Protein AF-A0A377XCB9-F1 (afdb_monomer_lite)

Foldseek 3Di:
DQDDPDPVVNVVVVVVVVVVCPDPVSVVVVLLVVLVVLLVCLQVVLVVVCVVPVDDDSVVSSVVSNCVSVPPDDDDPPPDDDDDDD

Radius of gyration: 17.49 Å; chains: 1; bounding box: 26×33×53 Å

Secondary structure (DSSP, 8-state):
----SSHHHHHHHHHHHHHH---HHHHHHHHHHHHHHHHHTHHHHHHHHHHHH--S-HHHHHHHHHHHHHT---------------

Structure (mmCIF, N/CA/C/O backbone):
data_AF-A0A377XCB9-F1
#
_entry.id   AF-A0A377XCB9-F1
#
loop_
_atom_site.group_PDB
_atom_site.id
_atom_site.type_symbol
_atom_site.label_atom_id
_atom_site.label_alt_id
_atom_site.label_comp_id
_atom_site.label_asym_id
_atom_site.label_entity_id
_atom_site.label_seq_id
_atom_site.pdbx_PDB_ins_code
_atom_site.Cartn_x
_atom_site.Cartn_y
_atom_site.Cartn_z
_atom_site.occupancy
_atom_site.B_iso_or_equiv
_atom_site.auth_seq_id
_atom_site.auth_comp_id
_atom_site.auth_asym_id
_atom_site.auth_atom_id
_atom_site.pdbx_PDB_model_num
ATOM 1 N N . MET A 1 1 ? -3.367 -8.609 -10.930 1.00 64.19 1 MET A N 1
ATOM 2 C CA . MET A 1 1 ? -3.612 -8.846 -9.491 1.00 64.19 1 MET A CA 1
ATOM 3 C C . MET A 1 1 ? -2.265 -9.038 -8.815 1.00 64.19 1 MET A C 1
ATOM 5 O O . MET A 1 1 ? -1.423 -9.691 -9.410 1.00 64.19 1 MET A O 1
ATOM 9 N N . GLY A 1 2 ? -2.033 -8.399 -7.664 1.00 90.62 2 GLY A N 1
ATOM 10 C CA . GLY A 1 2 ? -0.739 -8.368 -6.957 1.00 90.62 2 GLY A CA 1
ATOM 11 C C . GLY A 1 2 ? -0.679 -9.266 -5.716 1.00 90.62 2 GLY A C 1
ATOM 12 O O . GLY A 1 2 ? 0.050 -8.957 -4.782 1.00 90.62 2 GLY A O 1
ATOM 13 N N . VAL A 1 3 ? -1.490 -10.326 -5.687 1.00 96.56 3 VAL A N 1
ATOM 14 C CA . VAL A 1 3 ? -1.529 -11.338 -4.622 1.00 96.56 3 VAL A CA 1
ATOM 15 C C . VAL A 1 3 ? -1.026 -12.645 -5.226 1.00 96.56 3 VAL A C 1
ATOM 17 O O . VAL A 1 3 ? -1.477 -13.019 -6.309 1.00 96.56 3 VAL A O 1
ATOM 20 N N . PHE A 1 4 ? -0.094 -13.312 -4.547 1.00 97.06 4 PHE A N 1
ATOM 21 C CA . PHE A 1 4 ? 0.613 -14.493 -5.050 1.00 97.06 4 PHE A CA 1
ATOM 22 C C . PHE A 1 4 ? 0.493 -15.659 -4.067 1.00 97.06 4 PHE A C 1
ATOM 24 O O . PHE A 1 4 ? 0.305 -15.445 -2.871 1.00 97.06 4 PHE A O 1
ATOM 31 N N . ALA A 1 5 ? 0.596 -16.887 -4.579 1.00 96.31 5 ALA A N 1
ATOM 32 C CA . ALA A 1 5 ? 0.479 -18.103 -3.773 1.00 96.31 5 ALA A CA 1
ATOM 33 C C . ALA A 1 5 ? 1.723 -18.372 -2.907 1.00 96.31 5 ALA A C 1
ATOM 35 O O . ALA A 1 5 ? 1.612 -19.021 -1.869 1.00 96.31 5 ALA A O 1
ATOM 36 N N . SER A 1 6 ? 2.892 -17.869 -3.319 1.00 97.81 6 SER A N 1
ATOM 37 C CA . SER A 1 6 ? 4.151 -18.004 -2.590 1.00 97.81 6 SER A CA 1
ATOM 38 C C . SER A 1 6 ? 4.903 -16.674 -2.489 1.00 97.81 6 SER A C 1
ATOM 40 O O . SER A 1 6 ? 4.663 -15.731 -3.250 1.00 97.81 6 SER A O 1
ATOM 42 N N . LEU A 1 7 ? 5.834 -16.607 -1.534 1.00 97.44 7 LEU A N 1
ATOM 43 C CA . LEU A 1 7 ? 6.727 -15.462 -1.370 1.00 97.44 7 LEU A CA 1
ATOM 44 C C . LEU A 1 7 ? 7.654 -15.287 -2.580 1.00 97.44 7 LEU A C 1
ATOM 46 O O . LEU A 1 7 ? 7.843 -14.161 -3.033 1.00 97.44 7 LEU A O 1
ATOM 50 N N . ASP A 1 8 ? 8.198 -16.379 -3.116 1.00 98.12 8 ASP A N 1
ATOM 51 C CA . ASP A 1 8 ? 9.140 -16.331 -4.239 1.00 98.12 8 ASP A CA 1
ATOM 52 C C . ASP A 1 8 ? 8.482 -15.745 -5.494 1.00 98.12 8 ASP A C 1
ATOM 54 O O . ASP A 1 8 ? 9.071 -14.890 -6.158 1.00 98.12 8 ASP A O 1
ATOM 58 N N . ASP A 1 9 ? 7.223 -16.110 -5.760 1.00 97.75 9 ASP A N 1
ATOM 59 C CA . ASP A 1 9 ? 6.443 -15.539 -6.863 1.00 97.75 9 ASP A CA 1
ATOM 60 C C . ASP A 1 9 ? 6.237 -14.028 -6.683 1.00 97.75 9 ASP A C 1
ATOM 62 O O . ASP A 1 9 ? 6.375 -13.252 -7.635 1.00 97.75 9 ASP A O 1
ATOM 66 N N . ALA A 1 10 ? 5.940 -13.592 -5.453 1.00 97.88 10 ALA A N 1
ATOM 67 C CA . ALA A 1 10 ? 5.769 -12.178 -5.136 1.00 97.88 10 ALA A CA 1
ATOM 68 C C . ALA A 1 10 ? 7.072 -11.390 -5.339 1.00 97.88 10 ALA A C 1
ATOM 70 O O . ALA A 1 10 ? 7.050 -10.299 -5.916 1.00 97.88 10 ALA A O 1
ATOM 71 N N . VAL A 1 11 ? 8.208 -11.946 -4.904 1.00 98.12 11 VAL A N 1
ATOM 72 C CA . VAL A 1 11 ? 9.530 -11.327 -5.071 1.00 98.12 11 VAL A CA 1
ATOM 73 C C . VAL A 1 11 ? 9.900 -11.249 -6.549 1.00 98.12 11 VAL A C 1
ATOM 75 O O . VAL A 1 11 ? 10.260 -10.170 -7.019 1.00 98.12 11 VAL A O 1
ATOM 78 N N . ALA A 1 12 ? 9.746 -12.338 -7.306 1.00 97.69 12 ALA A N 1
ATOM 79 C CA . ALA A 1 12 ? 10.051 -12.365 -8.733 1.00 97.69 12 ALA A CA 1
ATOM 80 C C . ALA A 1 12 ? 9.225 -11.325 -9.511 1.00 97.69 12 ALA A C 1
ATOM 82 O O . ALA A 1 12 ? 9.775 -10.541 -10.294 1.00 97.69 12 ALA A O 1
ATOM 83 N N . ALA A 1 13 ? 7.917 -11.251 -9.246 1.00 97.44 13 ALA A N 1
ATOM 84 C CA . ALA A 1 13 ? 7.042 -10.261 -9.864 1.00 97.44 13 ALA A CA 1
ATOM 85 C C . ALA A 1 13 ? 7.429 -8.821 -9.482 1.00 97.44 13 ALA A C 1
ATOM 87 O O . ALA A 1 13 ? 7.466 -7.939 -10.346 1.00 97.4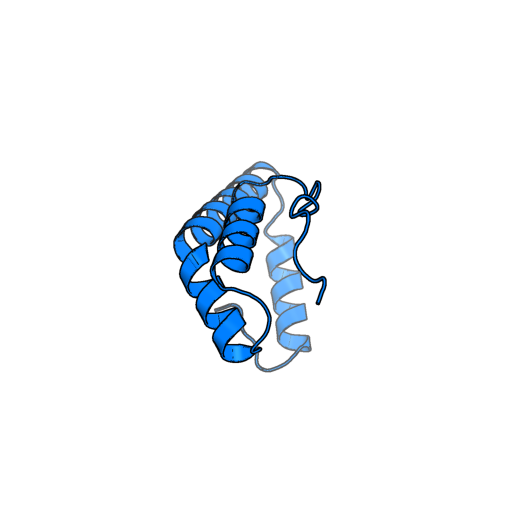4 13 ALA A O 1
ATOM 88 N N . ALA A 1 14 ? 7.765 -8.576 -8.211 1.00 97.06 14 ALA A N 1
ATOM 89 C CA . ALA A 1 14 ? 8.206 -7.266 -7.740 1.00 97.06 14 ALA A CA 1
ATOM 90 C C . ALA A 1 14 ? 9.537 -6.834 -8.378 1.00 97.06 14 ALA A C 1
ATOM 92 O O . ALA A 1 14 ? 9.671 -5.672 -8.770 1.00 97.06 14 ALA A O 1
ATOM 93 N N . THR A 1 15 ? 10.499 -7.751 -8.545 1.00 97.12 15 THR A N 1
ATOM 94 C CA . THR A 1 15 ? 11.780 -7.479 -9.217 1.00 97.12 15 T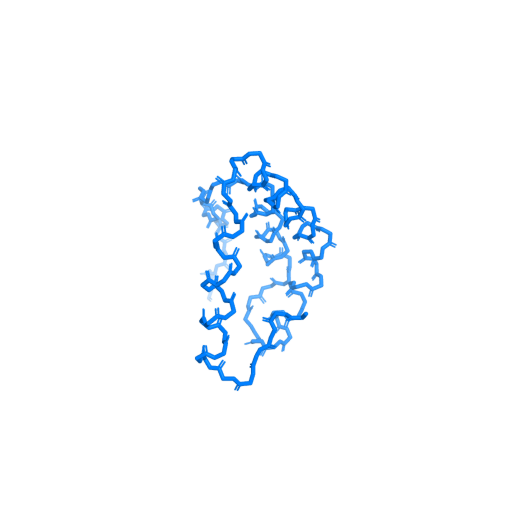HR A CA 1
ATOM 95 C C . THR A 1 15 ? 11.568 -7.016 -10.656 1.00 97.12 15 THR A C 1
ATOM 97 O O . THR A 1 15 ? 12.170 -6.026 -11.073 1.00 97.12 15 THR A O 1
ATOM 100 N N . VAL A 1 16 ? 10.680 -7.672 -11.406 1.00 96.56 16 VAL A N 1
ATOM 101 C CA . VAL A 1 16 ? 10.353 -7.265 -12.782 1.00 96.56 16 VAL A CA 1
ATOM 102 C C . VAL A 1 16 ? 9.618 -5.920 -12.802 1.00 96.56 16 VAL A C 1
ATOM 104 O O . VAL A 1 16 ? 9.973 -5.031 -13.577 1.00 96.56 16 VAL A O 1
ATOM 107 N N . ALA A 1 17 ? 8.628 -5.724 -11.926 1.00 95.12 17 ALA A N 1
ATOM 108 C CA . ALA A 1 17 ? 7.858 -4.481 -11.870 1.00 95.12 17 ALA A CA 1
ATOM 109 C C . ALA A 1 17 ? 8.732 -3.263 -11.519 1.00 95.12 17 ALA A C 1
ATOM 111 O O . ALA A 1 17 ? 8.588 -2.195 -12.121 1.00 95.12 17 ALA A O 1
ATOM 112 N N . GLN A 1 18 ? 9.678 -3.426 -10.589 1.00 95.56 18 GLN A N 1
ATOM 113 C CA . GLN A 1 18 ? 10.601 -2.369 -10.176 1.00 95.56 18 GLN A CA 1
ATOM 114 C C . GLN A 1 18 ? 11.450 -1.863 -11.349 1.00 95.56 18 GLN A C 1
ATOM 116 O O . GLN A 1 18 ? 11.636 -0.651 -11.482 1.00 95.56 18 GLN A O 1
ATOM 121 N N . GLN A 1 19 ? 11.876 -2.754 -12.251 1.00 94.31 19 GLN A N 1
ATOM 122 C CA . GLN A 1 19 ? 12.631 -2.378 -13.450 1.00 94.31 19 GLN A CA 1
ATOM 123 C C . GLN A 1 19 ? 11.821 -1.475 -14.392 1.00 94.31 19 GLN A C 1
ATOM 125 O O . GLN A 1 19 ? 12.411 -0.722 -15.166 1.00 94.31 19 GLN A O 1
ATOM 130 N N . GLY A 1 20 ? 10.486 -1.511 -14.332 1.00 91.88 20 GLY A N 1
ATOM 131 C CA . GLY A 1 20 ? 9.599 -0.633 -15.100 1.00 91.88 20 GLY A CA 1
ATOM 132 C C . GLY A 1 20 ? 9.508 0.801 -14.560 1.00 91.88 20 GLY A C 1
ATOM 133 O O . GLY A 1 20 ? 9.265 1.730 -15.330 1.00 91.88 20 GLY A O 1
ATOM 134 N N . LEU A 1 21 ? 9.774 1.027 -13.268 1.00 92.19 21 LEU A N 1
ATOM 135 C CA . LEU A 1 21 ? 9.622 2.323 -12.583 1.00 92.19 21 LEU A CA 1
ATOM 136 C C . 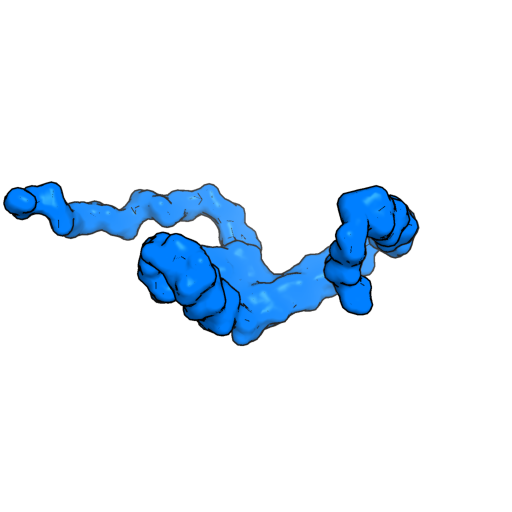LEU A 1 21 ? 10.833 3.262 -12.770 1.00 92.19 21 LEU A C 1
ATOM 138 O O . LEU A 1 21 ? 11.354 3.845 -11.818 1.00 92.19 21 LEU A O 1
ATOM 142 N N . LYS A 1 22 ? 11.293 3.434 -14.015 1.00 91.19 22 LYS A N 1
ATOM 143 C CA . LYS A 1 22 ? 12.581 4.091 -14.327 1.00 91.19 22 LYS A CA 1
ATOM 144 C C . LYS A 1 22 ? 12.579 5.613 -14.176 1.00 91.19 22 LYS A C 1
ATOM 146 O O . LYS A 1 22 ? 13.611 6.209 -13.881 1.00 91.19 22 LYS A O 1
ATOM 151 N N . ARG A 1 23 ? 11.446 6.273 -14.435 1.00 95.38 23 ARG A N 1
ATOM 152 C CA . ARG A 1 23 ? 11.368 7.743 -14.524 1.00 95.38 23 ARG A CA 1
ATOM 153 C C . ARG A 1 23 ? 10.731 8.343 -13.277 1.00 95.38 23 ARG A C 1
ATOM 155 O O . ARG A 1 23 ? 9.715 7.847 -12.798 1.00 95.38 23 ARG A O 1
ATOM 162 N N . VAL A 1 24 ? 11.278 9.464 -12.800 1.00 93.19 24 VAL A N 1
ATOM 163 C CA . VAL A 1 24 ? 10.703 10.240 -11.681 1.00 93.19 24 VAL A CA 1
ATOM 164 C C . VAL A 1 24 ? 9.242 10.602 -11.957 1.00 93.19 24 VAL A C 1
ATOM 166 O O . VAL A 1 24 ? 8.401 10.358 -11.101 1.00 93.19 24 VAL A O 1
ATOM 169 N N . ALA A 1 25 ? 8.927 11.082 -13.164 1.00 93.94 25 ALA A N 1
ATOM 170 C CA . ALA A 1 25 ? 7.560 11.438 -13.549 1.00 93.94 25 ALA A CA 1
ATOM 171 C C . ALA A 1 25 ? 6.580 10.257 -13.424 1.00 93.94 25 ALA A C 1
ATOM 173 O O . ALA A 1 25 ? 5.504 10.411 -12.858 1.00 93.94 25 ALA A O 1
ATOM 174 N N . MET A 1 26 ? 6.985 9.061 -13.865 1.00 94.75 26 MET A N 1
ATOM 175 C CA . MET A 1 26 ? 6.166 7.853 -13.730 1.00 94.75 26 MET A CA 1
ATOM 176 C C . MET A 1 26 ? 5.938 7.500 -12.259 1.00 94.75 26 MET A C 1
ATOM 178 O O . MET A 1 26 ? 4.815 7.221 -11.855 1.00 94.75 26 MET A O 1
ATOM 182 N N . ARG A 1 27 ? 6.987 7.562 -11.430 1.00 95.69 27 ARG A N 1
ATOM 183 C CA . ARG A 1 27 ? 6.852 7.320 -9.987 1.00 95.69 27 ARG A CA 1
ATOM 184 C C . ARG A 1 27 ? 5.913 8.331 -9.332 1.00 95.69 27 ARG A C 1
ATOM 186 O O . ARG A 1 27 ? 5.107 7.937 -8.503 1.00 95.69 27 ARG A O 1
ATOM 193 N N . GLN A 1 28 ? 5.961 9.598 -9.741 1.00 95.44 28 GLN A N 1
ATOM 194 C CA . GLN A 1 28 ? 5.050 10.626 -9.239 1.00 95.44 28 GLN A CA 1
ATOM 195 C C . GLN A 1 28 ? 3.590 10.339 -9.620 1.00 95.44 28 GLN A C 1
ATOM 197 O O . GLN A 1 28 ? 2.713 10.475 -8.772 1.00 95.44 28 GLN A O 1
ATOM 202 N N . GLN A 1 29 ? 3.334 9.892 -10.854 1.00 95.50 29 GLN A N 1
ATOM 203 C CA . GLN A 1 29 ? 1.996 9.476 -11.298 1.00 95.50 29 GLN A CA 1
ATOM 204 C C . GLN A 1 29 ? 1.477 8.280 -10.492 1.00 95.50 29 GLN A C 1
ATOM 206 O O . GLN A 1 29 ? 0.343 8.294 -10.024 1.00 95.50 29 GLN A O 1
ATOM 211 N N . VAL A 1 30 ? 2.324 7.267 -10.281 1.00 96.00 30 VAL A N 1
ATOM 212 C CA . VAL A 1 30 ? 1.983 6.087 -9.473 1.00 96.00 30 VAL A CA 1
ATOM 213 C C . VAL A 1 30 ? 1.683 6.483 -8.027 1.00 96.00 30 VAL A C 1
ATOM 215 O O . VAL A 1 30 ? 0.670 6.061 -7.478 1.00 96.00 30 VAL A O 1
ATOM 218 N N . ILE A 1 31 ? 2.520 7.328 -7.418 1.00 95.69 31 ILE A N 1
ATOM 219 C CA . ILE A 1 31 ? 2.297 7.840 -6.059 1.00 95.69 31 ILE A CA 1
ATOM 220 C C . ILE A 1 31 ? 0.963 8.581 -5.987 1.00 95.69 31 ILE A C 1
ATOM 222 O O . ILE A 1 31 ? 0.191 8.327 -5.071 1.00 95.69 31 ILE A O 1
ATOM 226 N N . GLN A 1 32 ? 0.670 9.459 -6.946 1.00 96.06 32 GLN A N 1
ATOM 227 C CA . GLN A 1 32 ? -0.580 10.214 -6.961 1.00 96.06 32 GLN A CA 1
ATOM 228 C C . GLN A 1 32 ? -1.805 9.287 -7.017 1.00 96.06 32 GLN A C 1
ATOM 230 O O . GLN A 1 32 ? -2.710 9.429 -6.199 1.00 96.06 32 GLN A O 1
ATOM 235 N N . ALA A 1 33 ? -1.782 8.270 -7.882 1.00 96.75 33 ALA A N 1
ATOM 236 C CA . ALA A 1 33 ? -2.854 7.278 -7.960 1.00 96.75 33 ALA A CA 1
ATOM 237 C C . ALA A 1 33 ? -3.019 6.475 -6.652 1.00 96.75 33 ALA A C 1
ATOM 239 O O . ALA A 1 33 ? -4.141 6.223 -6.214 1.00 96.75 33 ALA A O 1
ATOM 240 N N . ILE A 1 34 ? -1.913 6.102 -5.990 1.00 96.31 34 ILE A N 1
ATOM 241 C CA . ILE A 1 34 ? -1.948 5.420 -4.683 1.00 96.31 34 ILE A CA 1
ATOM 242 C C . ILE A 1 34 ? -2.585 6.319 -3.617 1.00 96.31 34 ILE A C 1
ATOM 244 O O . ILE A 1 34 ? -3.383 5.840 -2.814 1.00 96.31 34 ILE A O 1
ATOM 248 N N . ARG A 1 35 ? -2.257 7.615 -3.607 1.00 96.50 35 ARG A N 1
ATOM 249 C CA . ARG A 1 35 ? -2.823 8.590 -2.662 1.00 96.50 35 ARG A CA 1
ATOM 250 C C . ARG A 1 35 ? -4.325 8.755 -2.854 1.00 96.50 35 ARG A C 1
ATOM 252 O O . ARG A 1 35 ? -5.073 8.661 -1.887 1.00 96.50 35 ARG A O 1
ATOM 259 N N . GLU A 1 36 ? -4.763 8.932 -4.095 1.00 97.38 36 GLU A N 1
ATOM 260 C CA . GLU A 1 36 ? -6.182 9.060 -4.439 1.00 97.38 36 GLU A CA 1
ATOM 261 C C . GLU A 1 36 ? -6.979 7.820 -4.029 1.00 97.38 36 GLU A C 1
ATOM 263 O O . GLU A 1 36 ? -8.032 7.938 -3.402 1.00 97.38 36 GLU A O 1
ATOM 268 N N . ALA A 1 37 ? -6.456 6.622 -4.310 1.00 97.38 37 ALA A N 1
ATOM 269 C CA . ALA A 1 37 ? -7.073 5.378 -3.864 1.00 97.38 37 ALA A CA 1
ATOM 270 C C . ALA A 1 37 ? -7.089 5.263 -2.330 1.00 97.38 37 ALA A C 1
ATOM 272 O O . ALA A 1 37 ? -8.112 4.900 -1.751 1.00 97.38 37 ALA A O 1
ATOM 273 N N . GLY A 1 38 ? -5.980 5.600 -1.667 1.00 96.62 38 GLY A N 1
ATOM 274 C CA . GLY A 1 38 ? -5.856 5.545 -0.212 1.00 96.62 38 GLY A CA 1
ATOM 275 C C . GLY A 1 38 ? -6.863 6.442 0.504 1.00 96.62 38 GLY A C 1
ATOM 276 O O . GLY A 1 38 ? -7.447 6.020 1.497 1.00 96.62 38 GLY A O 1
ATOM 277 N N . GLU A 1 39 ? -7.116 7.645 -0.015 1.00 97.06 39 GLU A N 1
ATOM 278 C CA . GLU A 1 39 ? -8.141 8.541 0.528 1.00 97.06 39 GLU A CA 1
ATOM 279 C C . GLU A 1 39 ? -9.555 8.042 0.204 1.00 97.06 39 GLU A C 1
ATOM 281 O O . GLU A 1 39 ? -10.395 7.963 1.101 1.00 97.06 39 GLU A O 1
ATOM 286 N N . LYS A 1 40 ? -9.799 7.621 -1.045 1.00 98.38 40 LYS A N 1
ATOM 287 C CA . LYS A 1 40 ? -11.097 7.091 -1.492 1.00 98.38 40 LYS A CA 1
ATOM 288 C C . LYS A 1 40 ? -11.575 5.902 -0.651 1.00 98.38 40 LYS A C 1
ATOM 290 O O . LYS A 1 40 ? -12.756 5.835 -0.326 1.00 98.38 40 LYS A O 1
ATOM 295 N N . TYR A 1 41 ? -10.676 4.980 -0.304 1.00 98.44 41 TYR A N 1
ATOM 296 C CA . TYR A 1 41 ? -11.001 3.752 0.435 1.00 98.44 41 TYR A CA 1
ATOM 297 C C . TYR A 1 41 ? -10.617 3.810 1.922 1.00 98.44 41 TYR A C 1
ATOM 299 O O . TYR A 1 41 ? -10.684 2.799 2.621 1.00 98.44 41 TYR A O 1
ATOM 307 N N . ALA A 1 42 ? -10.236 4.983 2.444 1.00 98.19 42 ALA A N 1
ATOM 308 C CA . ALA A 1 42 ? -9.728 5.124 3.810 1.00 98.19 42 ALA A CA 1
ATOM 309 C C . ALA A 1 42 ? -10.680 4.558 4.873 1.00 98.19 42 ALA A C 1
ATOM 311 O O . ALA A 1 42 ? -10.221 3.985 5.866 1.00 98.19 42 ALA A O 1
ATOM 312 N N . ARG A 1 43 ? -11.994 4.731 4.669 1.00 98.44 43 ARG A N 1
ATOM 313 C CA . ARG A 1 43 ? -13.035 4.291 5.602 1.00 98.44 43 ARG A CA 1
ATOM 314 C C . ARG A 1 43 ? -13.211 2.778 5.591 1.00 98.44 43 ARG A C 1
ATOM 316 O O . ARG A 1 43 ? -13.157 2.162 6.649 1.00 98.44 43 ARG A O 1
ATOM 323 N N . GLU A 1 44 ? -13.354 2.198 4.407 1.00 98.56 44 GLU A N 1
ATOM 324 C CA . GLU A 1 44 ? -13.494 0.753 4.222 1.00 98.56 44 GLU A CA 1
ATOM 325 C C . GLU A 1 44 ? -12.298 0.005 4.828 1.00 98.56 44 GLU A C 1
ATOM 327 O O . GLU A 1 44 ? -12.466 -0.916 5.623 1.00 98.56 44 GLU A O 1
ATOM 332 N N . LEU A 1 45 ? -11.076 0.476 4.556 1.00 98.44 45 LEU A N 1
ATOM 333 C CA . LEU A 1 45 ? -9.858 -0.100 5.131 1.00 98.44 45 LEU A CA 1
ATOM 334 C C . LEU A 1 45 ? -9.817 0.003 6.663 1.00 98.44 45 LEU A C 1
ATOM 336 O O . LEU A 1 45 ? -9.293 -0.887 7.332 1.00 98.44 45 LEU A O 1
ATOM 340 N N . ALA A 1 46 ? -10.354 1.081 7.237 1.00 98.56 46 ALA A N 1
ATOM 341 C CA . ALA A 1 46 ? -10.414 1.256 8.684 1.00 98.56 46 ALA A CA 1
ATOM 342 C C . ALA A 1 46 ? -11.405 0.283 9.343 1.00 98.56 46 ALA A C 1
ATOM 344 O O . ALA A 1 46 ? -11.097 -0.286 10.393 1.00 98.56 46 ALA A O 1
ATOM 345 N N . GLU A 1 47 ? -12.566 0.072 8.723 1.00 98.62 47 GLU A N 1
ATOM 346 C CA . GLU A 1 47 ? -13.584 -0.878 9.182 1.00 98.62 47 GLU A CA 1
ATOM 347 C C . GLU A 1 47 ? -13.087 -2.318 9.093 1.00 98.62 47 GLU A C 1
ATOM 349 O O . GLU A 1 47 ? -13.179 -3.052 10.081 1.00 98.62 47 GLU A O 1
ATOM 354 N N . LEU A 1 48 ? -12.486 -2.695 7.960 1.00 98.56 48 LEU A N 1
ATOM 355 C CA . LEU A 1 48 ? -11.870 -4.008 7.767 1.00 98.56 48 LEU A CA 1
ATOM 356 C C . LEU A 1 48 ? -10.795 -4.269 8.824 1.00 98.56 48 LEU A C 1
ATOM 358 O O . LEU A 1 48 ? -10.830 -5.295 9.495 1.00 98.56 48 LEU A O 1
ATOM 362 N N . ALA A 1 49 ? -9.901 -3.305 9.058 1.00 98.25 49 ALA A N 1
ATOM 363 C CA . ALA A 1 49 ? -8.823 -3.468 10.025 1.00 98.25 49 ALA A CA 1
ATOM 364 C C . ALA A 1 49 ? -9.323 -3.639 11.471 1.00 98.25 49 ALA A C 1
ATOM 366 O O . ALA A 1 49 ? -8.722 -4.395 12.234 1.00 98.25 49 ALA A O 1
ATOM 367 N N . VAL A 1 50 ? -10.382 -2.936 11.896 1.00 98.25 50 VAL A N 1
ATOM 368 C CA . VAL A 1 50 ? -10.976 -3.160 13.232 1.00 98.25 50 VAL A CA 1
ATOM 369 C C . VAL A 1 50 ? -11.696 -4.504 13.279 1.00 98.25 50 VAL A C 1
ATOM 371 O O . VAL A 1 50 ? -11.534 -5.227 14.256 1.00 98.25 50 VAL A O 1
ATOM 374 N N . THR A 1 51 ? -12.439 -4.854 12.230 1.00 98.50 51 THR A N 1
ATOM 375 C CA . THR A 1 51 ? -13.196 -6.113 12.155 1.00 98.50 51 THR A CA 1
ATOM 376 C C . THR A 1 51 ? -12.275 -7.331 12.214 1.00 98.50 51 THR A C 1
ATOM 378 O O . THR A 1 51 ? -12.549 -8.269 12.954 1.00 98.50 51 THR A O 1
ATOM 381 N N . GLU A 1 52 ? -11.165 -7.304 11.479 1.00 98.25 52 GLU A N 1
ATOM 382 C CA . GLU A 1 52 ? -10.203 -8.407 11.406 1.00 98.25 52 GLU A CA 1
ATOM 383 C C . GLU A 1 52 ? -9.360 -8.539 12.681 1.00 98.25 52 GLU A C 1
ATOM 385 O O . GLU A 1 52 ? -9.101 -9.646 13.145 1.00 98.25 52 GLU A O 1
ATOM 390 N N . THR A 1 53 ? -8.923 -7.415 13.263 1.00 97.81 53 THR A N 1
ATOM 391 C CA . THR A 1 53 ? -7.943 -7.436 14.367 1.00 97.81 53 THR A CA 1
ATOM 392 C C . THR A 1 53 ? -8.540 -7.234 15.757 1.00 97.81 53 THR A C 1
ATOM 394 O O . THR A 1 53 ? -7.874 -7.516 16.750 1.00 97.81 53 THR A O 1
ATOM 397 N N . GLY A 1 54 ? -9.743 -6.665 15.860 1.00 97.50 54 GLY A N 1
ATOM 398 C CA . GLY A 1 54 ? -10.348 -6.227 17.123 1.00 97.50 54 GLY A CA 1
ATOM 399 C C . GLY A 1 54 ? -9.664 -5.023 17.790 1.00 97.50 54 GLY A C 1
ATOM 400 O O . GLY A 1 54 ? -10.020 -4.661 18.910 1.00 97.50 54 GLY A O 1
ATOM 401 N N . MET A 1 55 ? -8.674 -4.389 17.147 1.00 97.19 55 MET A N 1
ATOM 402 C CA . MET A 1 55 ? -7.834 -3.362 17.777 1.00 97.19 55 MET A CA 1
ATOM 403 C C . MET A 1 55 ? -8.165 -1.931 17.338 1.00 97.19 55 MET A C 1
ATOM 405 O O . MET A 1 55 ? -8.096 -1.602 16.150 1.00 97.19 55 MET A O 1
ATOM 409 N N . GLY A 1 56 ? -8.328 -1.032 18.313 1.00 96.31 56 GLY A N 1
ATOM 410 C CA . GLY A 1 56 ? -8.481 0.413 18.098 1.00 96.31 56 GLY A CA 1
ATOM 411 C C . GLY A 1 56 ? -9.880 0.825 17.628 1.00 96.31 56 GLY A C 1
ATOM 412 O O . GLY A 1 56 ? -10.792 0.007 17.559 1.00 96.31 56 GLY A O 1
ATOM 413 N N . ARG A 1 57 ? -10.060 2.114 17.318 1.00 98.31 57 ARG A N 1
ATOM 414 C CA . ARG A 1 57 ? -11.333 2.670 16.830 1.00 98.31 57 ARG A CA 1
ATOM 415 C C . ARG A 1 57 ? -11.266 2.917 15.329 1.00 98.31 57 ARG A C 1
ATOM 417 O O . ARG A 1 57 ? -10.209 3.279 14.808 1.00 98.31 57 ARG A O 1
ATOM 424 N N . VAL A 1 58 ? -12.399 2.761 14.644 1.00 98.19 58 VAL A N 1
ATOM 425 C CA . VAL A 1 58 ? -12.473 2.971 13.191 1.00 98.19 58 VAL A CA 1
ATOM 426 C C . VAL A 1 58 ? -12.090 4.407 12.825 1.00 98.19 58 VAL A C 1
ATOM 428 O O . VAL A 1 58 ? -11.290 4.597 11.916 1.00 98.19 58 VAL A O 1
ATOM 431 N N . GLU A 1 59 ? -12.563 5.406 13.576 1.00 98.12 59 GLU A N 1
ATOM 432 C CA . GLU A 1 59 ? -12.244 6.818 13.306 1.00 98.12 59 GLU A CA 1
ATOM 433 C C . GLU A 1 59 ? -10.742 7.120 13.397 1.00 98.12 59 GLU A C 1
ATOM 435 O O . GLU A 1 59 ? -10.191 7.800 12.532 1.00 98.12 59 GLU A O 1
ATOM 440 N N . ASP A 1 60 ? -10.046 6.545 14.383 1.00 97.69 60 ASP A N 1
ATOM 441 C CA . ASP A 1 60 ? -8.599 6.730 14.534 1.00 97.69 60 ASP A CA 1
ATOM 442 C C . ASP A 1 60 ? -7.838 6.126 13.345 1.00 97.69 60 ASP A C 1
ATOM 444 O O . ASP A 1 60 ? -6.842 6.683 12.878 1.00 97.69 60 ASP A O 1
ATOM 448 N N . LYS A 1 61 ? -8.293 4.971 12.838 1.00 98.00 61 LYS A N 1
ATOM 449 C CA . LYS A 1 61 ? -7.704 4.327 11.655 1.00 98.00 61 LYS A CA 1
ATOM 450 C C . LYS A 1 61 ? -8.049 5.074 10.366 1.00 98.00 61 LYS A C 1
ATOM 452 O O . LYS A 1 61 ? -7.174 5.216 9.517 1.00 98.00 61 LYS A O 1
ATOM 457 N N . PHE A 1 62 ? -9.265 5.602 10.236 1.00 98.12 62 PHE A N 1
ATOM 458 C CA . PHE A 1 62 ? -9.662 6.446 9.109 1.00 98.12 62 PHE A CA 1
ATOM 459 C C . PHE A 1 62 ? -8.786 7.701 9.034 1.00 98.12 62 PHE A C 1
ATOM 461 O O . PHE A 1 62 ? -8.174 7.960 7.998 1.00 98.12 62 PHE A O 1
ATOM 468 N N . ALA A 1 63 ? -8.644 8.425 10.149 1.00 97.12 63 ALA A N 1
ATOM 469 C CA . ALA A 1 63 ? -7.798 9.613 10.227 1.00 97.12 63 ALA A CA 1
ATOM 470 C C . ALA A 1 63 ? -6.335 9.296 9.873 1.00 97.12 63 ALA A C 1
ATOM 472 O O . ALA A 1 63 ? -5.710 10.035 9.111 1.00 97.12 63 ALA A O 1
ATOM 473 N N . LYS A 1 64 ? -5.803 8.162 10.356 1.00 96.00 64 LYS A N 1
ATOM 474 C CA . LYS A 1 64 ? -4.467 7.674 9.973 1.00 96.00 64 LYS A CA 1
ATOM 475 C C . LYS A 1 64 ? -4.360 7.408 8.469 1.00 96.00 64 LYS A C 1
ATOM 477 O O . LYS A 1 64 ? -3.409 7.878 7.851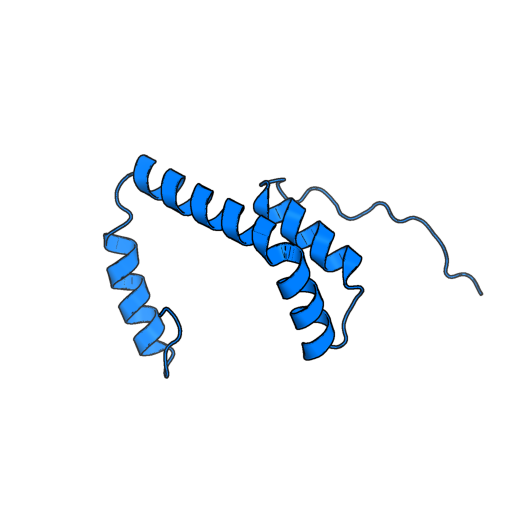 1.00 96.00 64 LYS A O 1
ATOM 482 N N . ASN A 1 65 ? -5.320 6.704 7.871 1.00 97.19 65 ASN A N 1
ATOM 483 C CA . ASN A 1 65 ? -5.314 6.389 6.440 1.00 97.19 65 ASN A CA 1
ATOM 484 C C . ASN A 1 65 ? -5.360 7.662 5.576 1.00 97.19 65 ASN A C 1
ATOM 486 O O . ASN A 1 65 ? -4.541 7.814 4.669 1.00 97.19 65 ASN A O 1
ATOM 490 N N . VAL A 1 66 ? -6.242 8.615 5.906 1.00 97.31 66 VAL A N 1
ATOM 491 C CA . VAL A 1 66 ? -6.342 9.913 5.211 1.00 97.31 66 VAL A CA 1
ATOM 492 C C . VAL A 1 66 ? -5.049 10.720 5.349 1.00 97.31 66 VAL A C 1
ATOM 494 O O . VAL A 1 66 ? -4.550 11.260 4.361 1.00 97.31 66 VAL A O 1
ATOM 497 N N . ALA A 1 67 ? -4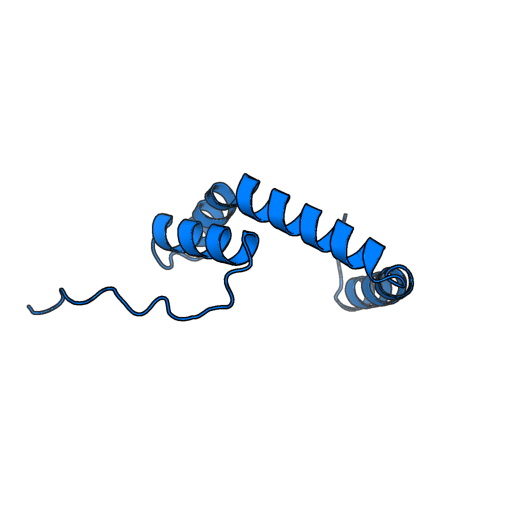.467 10.787 6.550 1.00 95.75 67 ALA A N 1
ATOM 498 C CA . ALA A 1 67 ? -3.221 11.519 6.776 1.00 95.75 67 ALA A CA 1
ATOM 499 C C . ALA A 1 67 ? -2.063 10.970 5.922 1.00 95.75 67 ALA A C 1
ATOM 501 O O . ALA A 1 67 ? -1.327 11.745 5.303 1.00 95.75 67 ALA A O 1
ATOM 502 N N . GLN A 1 68 ? -1.938 9.641 5.832 1.00 95.19 68 GLN A N 1
ATOM 503 C CA . GLN A 1 68 ? -0.915 8.988 5.010 1.00 95.19 68 GLN A CA 1
ATOM 504 C C . GLN A 1 68 ? -1.154 9.207 3.510 1.00 95.19 68 GLN A C 1
ATOM 506 O O . GLN A 1 68 ? -0.218 9.548 2.776 1.00 95.19 68 GLN A O 1
ATOM 511 N N . ALA A 1 69 ? -2.409 9.089 3.061 1.00 95.56 69 ALA A N 1
ATOM 512 C CA . ALA A 1 69 ? -2.803 9.356 1.680 1.00 95.56 69 ALA A CA 1
ATOM 513 C C . ALA A 1 69 ? -2.465 10.796 1.262 1.00 95.56 69 ALA A C 1
ATOM 515 O O . ALA A 1 69 ? -1.875 11.014 0.206 1.00 95.56 69 ALA A O 1
ATOM 516 N N . ARG A 1 70 ? -2.695 11.781 2.132 1.00 93.94 70 ARG A N 1
ATOM 517 C CA . ARG A 1 70 ? -2.370 13.193 1.861 1.00 93.94 70 ARG A CA 1
ATOM 518 C C . ARG A 1 70 ? -0.882 13.531 1.990 1.00 93.94 70 ARG A C 1
ATOM 520 O O . ARG A 1 70 ? -0.452 14.588 1.545 1.00 93.94 70 ARG A O 1
ATOM 527 N N . GLY A 1 71 ? -0.073 12.621 2.533 1.00 82.38 71 GLY A N 1
ATOM 528 C CA . GLY A 1 71 ? 1.383 12.772 2.580 1.00 82.38 71 GLY A CA 1
ATOM 529 C C . GLY A 1 71 ? 1.879 13.626 3.732 1.00 82.38 71 GLY A C 1
ATOM 530 O O . GLY A 1 71 ? 3.004 14.125 3.677 1.00 82.38 71 GLY A O 1
ATOM 531 N N . HIS A 1 72 ? 1.079 13.761 4.789 1.00 53.78 72 HIS A N 1
ATOM 532 C CA . HIS A 1 72 ? 1.582 14.305 6.037 1.00 53.78 72 HIS A CA 1
ATOM 533 C C . HIS A 1 72 ? 2.605 13.322 6.608 1.00 53.78 72 HIS A C 1
ATOM 535 O O . HIS A 1 72 ? 2.253 12.268 7.132 1.00 53.78 72 HIS A O 1
ATOM 541 N N . ALA A 1 73 ? 3.890 13.665 6.474 1.00 41.69 73 ALA A N 1
ATOM 542 C CA . ALA A 1 73 ? 4.968 13.007 7.197 1.00 41.69 73 ALA A CA 1
ATOM 543 C C . ALA A 1 73 ? 4.557 12.889 8.669 1.00 41.69 73 ALA A C 1
ATOM 545 O O . ALA A 1 73 ? 4.167 13.894 9.264 1.00 41.69 73 ALA A O 1
ATOM 546 N N . GLY A 1 74 ? 4.605 11.674 9.221 1.00 42.50 74 GLY A N 1
ATOM 547 C CA . GLY A 1 74 ? 4.150 11.335 10.568 1.00 42.50 74 GLY A CA 1
ATOM 548 C C . GLY A 1 74 ? 4.804 12.153 11.685 1.00 42.50 74 GLY A C 1
ATOM 549 O O . GLY A 1 74 ? 5.665 11.656 12.403 1.00 42.50 74 GLY A O 1
ATOM 550 N N . ARG A 1 75 ? 4.355 13.394 11.880 1.00 36.78 75 ARG A N 1
ATOM 551 C CA . ARG A 1 75 ? 4.511 14.147 13.120 1.00 36.78 75 ARG A CA 1
ATOM 552 C C . ARG A 1 75 ? 3.248 13.944 13.946 1.00 36.78 75 ARG A C 1
ATOM 554 O O . ARG A 1 75 ? 2.243 14.598 13.716 1.00 36.78 75 ARG A O 1
ATOM 561 N N . GLY A 1 76 ? 3.344 12.989 14.869 1.00 36.59 76 GLY A N 1
ATOM 562 C CA . GLY A 1 76 ? 2.593 12.949 16.121 1.00 36.59 76 GLY A CA 1
ATOM 563 C C . GLY A 1 76 ? 1.072 12.906 16.010 1.00 36.59 76 GLY A C 1
ATOM 564 O O . GLY A 1 76 ? 0.411 13.923 16.169 1.00 36.59 76 GLY A O 1
ATOM 565 N N . VAL A 1 77 ? 0.503 11.699 15.960 1.00 43.44 77 VAL A N 1
ATOM 566 C CA . VAL A 1 77 ? -0.688 11.450 16.788 1.00 43.44 77 VAL A CA 1
ATOM 567 C C . VAL A 1 77 ? -0.181 11.300 18.223 1.00 43.44 77 VAL A C 1
ATOM 569 O O . VAL A 1 77 ? 0.035 10.198 18.716 1.00 43.44 77 VAL A O 1
ATOM 572 N N . SER A 1 78 ? 0.109 12.432 18.855 1.00 43.25 78 SER A N 1
ATOM 573 C CA . SER A 1 78 ? 0.309 12.544 20.297 1.00 43.25 78 SER A CA 1
ATOM 574 C C . SER A 1 78 ? -0.246 13.889 20.745 1.00 43.25 78 SER A C 1
ATOM 576 O O . SER A 1 78 ? 0.484 14.746 21.223 1.00 43.25 78 SER A O 1
ATOM 578 N N . ASP A 1 79 ? -1.544 14.076 20.528 1.00 42.06 79 ASP A N 1
ATOM 579 C CA . ASP A 1 79 ? -2.329 15.004 21.332 1.00 42.06 79 ASP A CA 1
ATOM 580 C C . ASP A 1 79 ? -3.758 14.467 21.447 1.00 42.06 79 ASP A C 1
ATOM 582 O O . ASP A 1 79 ? -4.697 14.871 20.770 1.00 42.06 79 ASP A O 1
ATOM 586 N N . SER A 1 80 ? -3.900 13.464 22.310 1.00 38.34 80 SER A N 1
ATOM 587 C CA . SER A 1 80 ? -5.156 13.197 23.001 1.00 38.34 80 SER A CA 1
ATOM 588 C C . SER A 1 80 ? -4.827 13.048 24.481 1.00 38.34 80 SER A C 1
ATOM 590 O O . SER A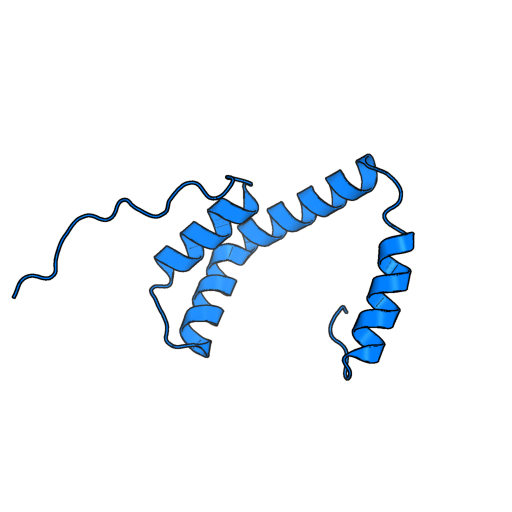 1 80 ? -4.619 11.948 25.001 1.00 38.34 80 SER A O 1
ATOM 592 N N . ALA A 1 81 ? -4.694 14.194 25.141 1.00 38.69 81 ALA A N 1
ATOM 593 C CA . ALA A 1 81 ? -4.643 14.292 26.584 1.00 38.69 81 ALA A CA 1
ATOM 594 C C . ALA A 1 81 ? -5.919 13.696 27.213 1.00 38.69 81 ALA A C 1
ATOM 596 O O . ALA A 1 81 ? -7.028 14.080 26.860 1.00 38.69 81 ALA A O 1
ATOM 597 N N . GLY A 1 82 ? -5.724 12.793 28.180 1.00 35.97 82 GLY A N 1
ATOM 598 C CA . GLY A 1 82 ? -6.549 12.649 29.384 1.00 35.97 82 GLY A CA 1
ATOM 599 C C . GLY A 1 82 ? -7.962 12.063 29.263 1.00 35.97 82 GLY A C 1
ATOM 600 O O . GLY A 1 82 ? -8.898 12.780 28.945 1.00 35.97 82 GLY A O 1
ATOM 601 N N . ALA A 1 83 ? -8.136 10.809 29.709 1.00 43.59 83 ALA A N 1
ATOM 602 C CA . ALA A 1 83 ? -9.160 10.419 30.699 1.00 43.59 83 ALA A CA 1
ATOM 603 C C . ALA A 1 83 ? -9.114 8.904 31.006 1.00 43.59 83 ALA A C 1
ATOM 605 O O . ALA A 1 83 ? -9.974 8.132 30.588 1.00 43.59 83 ALA A O 1
ATOM 606 N N . HIS A 1 84 ? -8.133 8.473 31.803 1.00 42.12 84 HIS A N 1
ATOM 607 C CA . HIS A 1 84 ? -8.329 7.313 32.678 1.00 42.12 84 HIS A CA 1
ATOM 608 C C . HIS A 1 84 ? -7.622 7.552 34.014 1.00 42.12 84 HIS A C 1
ATOM 610 O O . HIS A 1 84 ? -6.473 7.186 34.240 1.00 42.12 84 HIS A O 1
ATOM 616 N N . ARG A 1 85 ? -8.332 8.268 34.886 1.00 45.06 85 ARG A N 1
ATOM 617 C CA . ARG A 1 85 ? -8.256 8.096 36.334 1.00 45.06 85 ARG A CA 1
ATOM 618 C C . ARG A 1 85 ? -9.675 7.813 36.788 1.00 45.06 85 ARG A C 1
ATOM 620 O O . ARG A 1 85 ? -10.447 8.761 36.891 1.00 45.06 85 ARG A O 1
ATOM 627 N N . ARG A 1 86 ? -9.999 6.541 36.985 1.00 47.91 86 ARG A N 1
ATOM 628 C CA . ARG A 1 86 ? -10.505 5.952 38.229 1.00 47.91 86 ARG A CA 1
ATOM 629 C C . ARG A 1 86 ? -10.170 4.469 38.198 1.00 47.91 86 ARG A C 1
ATOM 631 O O . ARG A 1 86 ? -10.168 3.920 37.078 1.00 47.91 86 ARG A O 1
#

Organism: Klebsiella pneumoniae (NCBI:txid573)

Sequence (86 aa):
MGVFASLDDAVAAATVAQQGLKRVAMRQQVIQAIREAGEKYARELAELAVTETGMGRVEDKFAKNVAQARGHAGRGVSDSAGAHRR

pLDDT: mean 86.59, std 20.93, range [35.97, 98.62]

InterPro domains:
  IPR016161 Aldehyde/histidinol dehydrogenase [SSF53720] (6-67)
  IPR016162 Aldehyde dehydrogenase, N-terminal [G3DSA:3.40.605.10] (1-83)